Protein AF-A0AAW1J0J7-F1 (afdb_monomer)

Solvent-accessible surface area (backbone atoms only — not comparable to full-atom values): 5723 Å² total; per-residue (Å²): 133,92,83,80,89,85,78,88,88,76,88,85,74,84,80,54,71,46,60,55,32,61,71,34,78,82,53,41,57,76,39,77,48,69,52,68,69,48,59,74,72,37,97,60,95,63,71,46,70,38,78,79,85,86,56,54,78,78,67,94,64,92,47,84,85,56,71,71,58,40,62,68,77,75,70,76,70,78,82,85,125

Organism: Popillia japonica (NCBI:txid7064)

InterPro domains:
  IPR032053 Small ribosomal subunit protein mS34 [PF16053] (14-68)
  IPR032053 Small ribosomal subunit protein mS34 [PTHR28589] (12-56)

Nearest PDB structures (foldseek):
  8any-assembly1_A0  TM=9.611E-01  e=1.873E-01  Homo sapiens
  7pnw-assembly1_0  TM=9.611E-01  e=4.971E-01  Mus musculus

Secondary structure (DSSP, 8-state):
------S------S--HHHHHHHSGGGGTT-EE--HHHHHH-SS---EE-----PBPPPSS--GGGTTSPB----------

Foldseek 3Di:
DDDDDDDDDDPADDDDLLVVLLVDDVSQQQDWDDGPVCVVPDVDDDIDHRHDDDFDEQDPDDDPVNPRTRYPPPPVPPPDD

Structure (mmCIF, N/CA/C/O backbone):
data_AF-A0AAW1J0J7-F1
#
_entry.id   AF-A0AAW1J0J7-F1
#
loop_
_atom_site.group_PDB
_atom_site.id
_atom_site.type_symbol
_atom_site.label_atom_id
_atom_site.label_alt_id
_atom_site.label_comp_id
_atom_site.label_asym_id
_atom_site.label_entity_id
_atom_site.label_seq_id
_atom_site.pdbx_PDB_ins_code
_atom_site.Cartn_x
_atom_site.Cartn_y
_atom_site.Cartn_z
_atom_site.occupancy
_atom_site.B_iso_or_equiv
_atom_site.auth_seq_id
_atom_site.auth_comp_id
_atom_site.auth_asym_id
_atom_site.auth_atom_id
_atom_site.pdbx_PDB_model_num
ATOM 1 N N . MET A 1 1 ? 16.312 18.494 -27.131 1.00 66.69 1 MET A N 1
ATOM 2 C CA . MET A 1 1 ? 16.757 19.207 -25.915 1.00 66.69 1 MET A CA 1
ATOM 3 C C . MET A 1 1 ? 16.946 18.181 -24.801 1.00 66.69 1 MET A C 1
ATOM 5 O O . MET A 1 1 ? 15.948 17.598 -24.394 1.00 66.69 1 MET A O 1
ATOM 9 N N . PRO A 1 2 ? 18.183 17.847 -24.393 1.00 76.00 2 PRO A N 1
ATOM 10 C CA . PRO A 1 2 ? 18.415 16.796 -23.404 1.00 76.00 2 PRO A CA 1
ATOM 11 C C . PRO A 1 2 ? 18.018 17.281 -22.004 1.00 76.00 2 PRO A C 1
ATOM 13 O O . PRO A 1 2 ? 18.531 18.286 -21.517 1.00 76.00 2 PRO A O 1
ATOM 16 N N . TYR A 1 3 ? 17.090 16.575 -21.361 1.00 79.38 3 TYR A N 1
ATOM 17 C CA . TYR A 1 3 ? 16.691 16.821 -19.977 1.00 79.38 3 TYR A CA 1
ATOM 18 C C . TYR A 1 3 ? 17.571 15.990 -19.039 1.00 79.38 3 TYR A C 1
AT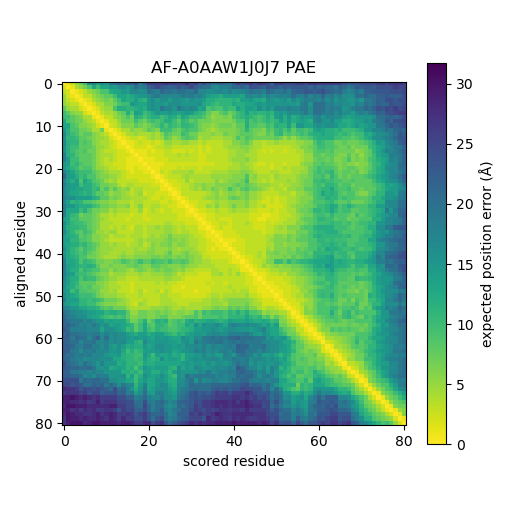OM 20 O O . TYR A 1 3 ? 17.664 14.769 -19.164 1.00 79.38 3 TYR A O 1
ATOM 28 N N . LYS A 1 4 ? 18.229 16.654 -18.087 1.00 82.25 4 LYS A N 1
ATOM 29 C CA . LYS A 1 4 ? 19.006 15.997 -17.033 1.00 82.25 4 LYS A CA 1
ATOM 30 C C . LYS A 1 4 ? 18.228 16.097 -15.729 1.00 82.25 4 LYS A C 1
ATOM 32 O O . LYS A 1 4 ? 18.087 17.182 -15.176 1.00 82.25 4 LYS A O 1
ATOM 37 N N . TYR A 1 5 ? 17.719 14.969 -15.242 1.00 77.12 5 TYR A N 1
ATOM 38 C CA . TYR A 1 5 ? 17.092 14.908 -13.925 1.00 77.12 5 TYR A CA 1
ATOM 39 C C . TYR A 1 5 ? 18.178 14.987 -12.845 1.00 77.12 5 TYR A C 1
ATOM 41 O O . TYR A 1 5 ? 19.120 14.195 -12.852 1.00 77.12 5 TYR A O 1
ATOM 49 N N . ILE A 1 6 ? 18.063 15.956 -11.937 1.00 84.38 6 ILE A N 1
ATOM 50 C CA . ILE A 1 6 ? 18.982 16.154 -10.809 1.00 84.38 6 ILE A CA 1
ATOM 51 C C . ILE A 1 6 ? 18.220 15.801 -9.525 1.00 84.38 6 ILE A C 1
ATOM 53 O O . ILE A 1 6 ? 17.160 16.368 -9.273 1.00 84.38 6 ILE A O 1
ATOM 57 N N . GLY A 1 7 ? 18.731 14.852 -8.730 1.00 84.19 7 GLY A N 1
ATOM 58 C CA . GLY A 1 7 ? 18.132 14.422 -7.456 1.00 84.19 7 GLY A CA 1
ATOM 59 C C . GLY A 1 7 ? 17.958 12.904 -7.317 1.00 84.19 7 GLY A C 1
ATOM 60 O O . GLY A 1 7 ? 18.368 12.133 -8.185 1.00 84.19 7 GLY A O 1
ATOM 61 N N . ARG A 1 8 ? 17.352 12.461 -6.203 1.00 77.06 8 ARG A N 1
ATOM 62 C CA . ARG A 1 8 ? 17.056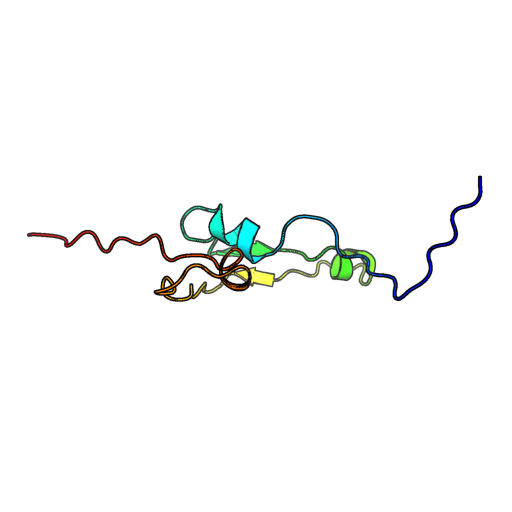 11.041 -5.945 1.00 77.06 8 ARG A CA 1
ATOM 63 C C . ARG A 1 8 ? 15.878 10.598 -6.810 1.00 77.06 8 ARG A C 1
ATOM 65 O O . ARG A 1 8 ? 14.774 11.119 -6.675 1.00 77.06 8 ARG A O 1
ATOM 72 N N . THR A 1 9 ? 16.107 9.629 -7.687 1.00 78.69 9 THR A N 1
ATOM 73 C CA . THR A 1 9 ? 15.057 9.071 -8.538 1.00 78.69 9 THR A CA 1
ATOM 74 C C . THR A 1 9 ? 14.121 8.179 -7.718 1.00 78.69 9 THR A C 1
ATOM 76 O O . THR A 1 9 ? 14.557 7.382 -6.886 1.00 78.69 9 THR A O 1
ATOM 79 N N . HIS A 1 10 ? 12.813 8.314 -7.945 1.00 72.88 10 HIS A N 1
ATOM 80 C CA . HIS A 1 10 ? 11.789 7.437 -7.381 1.00 72.88 10 HIS A CA 1
ATOM 81 C C . HIS A 1 10 ? 10.888 6.917 -8.499 1.00 72.88 10 HIS A C 1
ATOM 83 O O . HIS A 1 10 ? 10.462 7.674 -9.366 1.00 72.88 10 HIS A O 1
ATOM 89 N N . SER A 1 11 ? 10.569 5.625 -8.459 1.00 72.94 11 SER A N 1
ATOM 90 C CA . SER A 1 11 ? 9.680 4.960 -9.419 1.00 72.94 11 SER A CA 1
ATOM 91 C C . SER A 1 11 ? 8.223 4.880 -8.944 1.00 72.94 11 SER A C 1
ATOM 93 O O . SER A 1 11 ? 7.430 4.111 -9.482 1.00 72.94 11 SER A O 1
ATOM 95 N N . PHE A 1 12 ? 7.834 5.675 -7.941 1.00 77.81 12 PHE A N 1
ATOM 96 C CA . PHE A 1 12 ? 6.454 5.704 -7.460 1.00 77.81 12 PHE A CA 1
ATOM 97 C C . PHE A 1 12 ? 5.541 6.362 -8.495 1.00 77.81 12 PHE A C 1
ATOM 99 O O . PHE A 1 12 ? 5.710 7.529 -8.842 1.00 77.81 12 PHE A O 1
ATOM 106 N N . LYS A 1 13 ? 4.565 5.599 -8.984 1.00 79.69 13 LYS A N 1
ATOM 107 C CA . LYS A 1 13 ? 3.583 6.027 -9.981 1.00 79.69 13 LYS A CA 1
ATOM 108 C C . LYS A 1 13 ? 2.185 5.653 -9.490 1.00 79.69 13 LYS A C 1
ATOM 110 O O . LYS A 1 13 ? 2.012 4.601 -8.879 1.00 79.69 13 LYS A O 1
ATOM 115 N N . GLY A 1 14 ? 1.196 6.489 -9.798 1.00 83.12 14 GLY A N 1
ATOM 116 C CA . GLY A 1 14 ? -0.217 6.227 -9.509 1.00 83.12 14 GLY A CA 1
ATOM 117 C C . GLY A 1 14 ? -0.724 6.803 -8.184 1.00 83.12 14 GLY A C 1
ATOM 118 O O . GLY A 1 14 ? -0.087 7.655 -7.568 1.00 83.12 14 GLY A O 1
ATOM 119 N N . LYS A 1 15 ? -1.920 6.352 -7.784 1.00 85.31 15 LYS A N 1
ATOM 120 C CA . LYS A 1 15 ? -2.589 6.771 -6.544 1.00 85.31 15 LYS A CA 1
ATOM 121 C C . LYS A 1 15 ? -1.968 6.091 -5.331 1.00 85.31 15 LYS A C 1
ATOM 123 O O . LYS A 1 15 ? -1.477 4.964 -5.413 1.00 85.31 15 LYS A O 1
ATOM 128 N N . THR A 1 16 ? -2.032 6.758 -4.188 1.00 85.62 16 THR A N 1
ATOM 129 C CA . THR A 1 16 ? -1.592 6.167 -2.925 1.00 85.62 16 THR A CA 1
ATOM 130 C C . THR A 1 16 ? -2.532 5.042 -2.489 1.00 85.62 16 THR A C 1
ATOM 132 O O . THR A 1 16 ? -3.713 5.015 -2.838 1.00 85.62 16 THR A O 1
ATOM 135 N N . LEU A 1 17 ? -2.017 4.118 -1.670 1.00 85.19 17 LEU A N 1
ATOM 136 C CA . LEU A 1 17 ? -2.819 3.028 -1.105 1.00 85.19 17 LEU A CA 1
ATOM 137 C 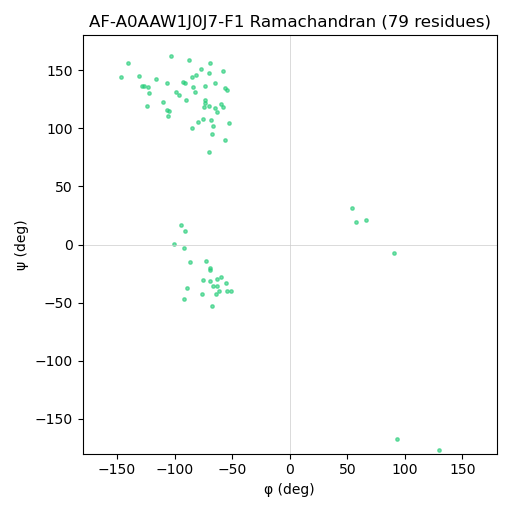C . LEU A 1 17 ? -4.062 3.557 -0.375 1.00 85.19 17 LEU A C 1
ATOM 139 O O . LEU A 1 17 ? -5.141 2.993 -0.509 1.00 85.19 17 LEU A O 1
ATOM 143 N N . TRP A 1 18 ? -3.913 4.663 0.354 1.00 81.88 18 TRP A N 1
ATOM 144 C CA . TRP A 1 18 ? -4.991 5.300 1.101 1.00 81.88 18 TRP A CA 1
ATOM 145 C C . TRP A 1 18 ? -6.105 5.829 0.194 1.00 81.88 18 TRP A C 1
ATOM 147 O O . TRP A 1 18 ? -7.276 5.594 0.473 1.00 81.88 18 TRP A O 1
ATOM 157 N N . GLU A 1 19 ? -5.772 6.464 -0.928 1.00 81.38 19 GLU A N 1
ATOM 158 C CA . GLU A 1 19 ? -6.776 6.930 -1.895 1.00 81.38 19 GLU A CA 1
ATOM 159 C C . GLU A 1 19 ? -7.517 5.768 -2.568 1.00 81.38 19 GLU A C 1
ATOM 161 O O . GLU A 1 19 ? -8.716 5.863 -2.832 1.00 81.38 19 GLU A O 1
ATOM 166 N N . ILE A 1 20 ? -6.820 4.657 -2.826 1.00 86.69 20 ILE A N 1
ATOM 167 C CA . ILE A 1 20 ? -7.425 3.449 -3.401 1.00 86.69 20 ILE A CA 1
ATOM 168 C C . ILE A 1 20 ? -8.393 2.827 -2.392 1.00 86.69 20 ILE A C 1
ATOM 170 O O . ILE A 1 20 ? -9.564 2.621 -2.701 1.00 86.69 20 ILE A O 1
ATOM 174 N N . VAL A 1 21 ? -7.920 2.575 -1.171 1.00 86.50 21 VAL A N 1
ATOM 175 C CA . VAL A 1 21 ? -8.696 1.970 -0.081 1.00 86.50 21 VAL A CA 1
ATOM 176 C C . VAL A 1 21 ? -9.900 2.834 0.302 1.00 86.50 21 VAL A C 1
ATOM 178 O O . VAL A 1 21 ? -10.985 2.298 0.509 1.00 86.50 21 VAL A O 1
ATOM 181 N N . GLY A 1 22 ? -9.746 4.160 0.332 1.00 81.56 22 GLY A N 1
ATOM 182 C CA . GLY A 1 22 ? -10.826 5.096 0.658 1.00 81.56 22 GLY A CA 1
ATOM 183 C C . GLY A 1 22 ? -11.929 5.200 -0.401 1.00 81.56 22 GLY A C 1
ATOM 184 O O . GLY A 1 22 ? -13.046 5.580 -0.067 1.00 81.56 22 GLY A O 1
ATOM 185 N N . SER A 1 23 ? -11.649 4.837 -1.656 1.00 84.38 23 SER A N 1
ATOM 186 C CA . SER A 1 23 ? -12.638 4.837 -2.748 1.00 84.38 23 SER A CA 1
ATOM 187 C C . SER A 1 23 ? -13.441 3.525 -2.834 1.00 84.38 23 SER A C 1
ATOM 189 O O . SER A 1 23 ? -14.478 3.445 -3.493 1.00 84.38 23 SER A O 1
ATOM 191 N N . LEU A 1 24 ? -12.978 2.459 -2.173 1.00 84.69 24 LEU A N 1
ATOM 192 C CA . LEU A 1 24 ? -13.570 1.125 -2.274 1.00 84.69 24 LEU A CA 1
ATOM 193 C C . LEU A 1 24 ? -14.648 0.907 -1.200 1.00 84.69 24 LEU A C 1
ATOM 195 O O . LEU A 1 24 ? -14.451 1.205 -0.023 1.00 84.69 24 LEU A O 1
ATOM 199 N N . LYS A 1 25 ? -15.767 0.273 -1.581 1.00 81.38 25 LYS A N 1
ATOM 200 C CA . LYS A 1 25 ? -16.775 -0.211 -0.621 1.00 81.38 25 LYS A CA 1
ATOM 201 C C . LYS A 1 25 ? -16.115 -1.156 0.394 1.00 81.38 25 LYS A C 1
ATOM 203 O O . LYS A 1 25 ? -15.341 -2.032 0.003 1.00 81.38 25 LYS A O 1
ATOM 208 N N . ASN A 1 26 ? -16.424 -0.976 1.680 1.00 82.62 26 ASN A N 1
ATOM 209 C CA . ASN A 1 26 ? -15.828 -1.723 2.798 1.00 82.62 26 ASN A CA 1
ATOM 210 C C . ASN A 1 26 ? -14.289 -1.672 2.819 1.00 82.62 26 ASN A C 1
ATOM 212 O O . ASN A 1 26 ? -13.643 -2.646 3.203 1.00 82.62 26 ASN A O 1
ATOM 216 N N . PHE A 1 27 ? -13.697 -0.571 2.343 1.00 83.50 27 PHE A N 1
ATOM 217 C CA . PHE A 1 27 ? -12.248 -0.354 2.316 1.00 83.50 27 PHE A CA 1
ATOM 218 C C . PHE A 1 27 ? -11.455 -1.427 1.544 1.00 83.50 27 PHE A C 1
ATOM 220 O O . PHE A 1 27 ? -10.253 -1.594 1.731 1.00 83.50 27 PHE A O 1
ATOM 227 N N . GLY A 1 28 ? -12.118 -2.188 0.666 1.00 83.56 28 GLY A N 1
ATOM 228 C CA . GLY A 1 28 ? -11.462 -3.226 -0.130 1.00 83.56 28 GLY A CA 1
ATOM 229 C C . GLY A 1 28 ? -10.922 -4.41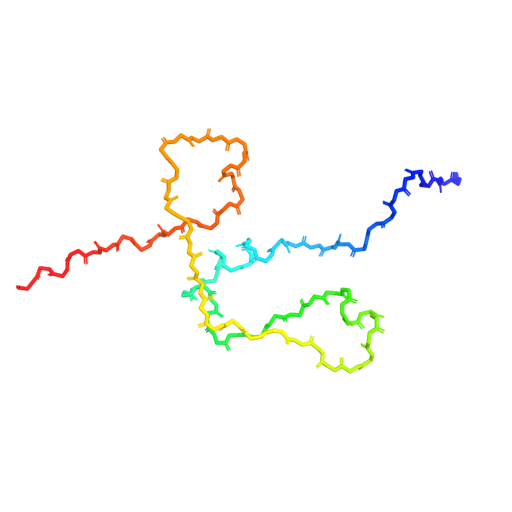6 0.673 1.00 83.56 28 GLY A C 1
ATOM 230 O O . GLY A 1 28 ? -10.051 -5.121 0.163 1.00 83.56 28 GLY A O 1
ATOM 231 N N . VAL A 1 29 ? -11.427 -4.665 1.887 1.00 88.81 29 VAL A N 1
ATOM 232 C CA . VAL A 1 29 ? -11.057 -5.847 2.686 1.00 88.81 29 VAL A CA 1
ATOM 233 C C . VAL A 1 29 ? -11.286 -7.131 1.879 1.00 88.81 29 VAL A C 1
ATOM 235 O O . VAL A 1 29 ? -12.321 -7.305 1.238 1.00 88.81 29 VAL A O 1
ATOM 238 N N . GLY A 1 30 ? -10.293 -8.021 1.882 1.00 88.44 30 GLY A N 1
ATOM 239 C CA . GLY A 1 30 ? -10.295 -9.274 1.127 1.00 88.44 30 GLY A CA 1
ATOM 240 C C . GLY A 1 30 ? -9.704 -9.189 -0.283 1.00 88.44 30 GLY A C 1
ATOM 241 O O . GLY A 1 30 ? -9.501 -10.237 -0.892 1.00 88.44 30 GLY A O 1
ATOM 242 N N . ARG A 1 31 ? -9.376 -7.992 -0.793 1.00 88.44 31 ARG A N 1
ATOM 243 C CA . ARG A 1 31 ? -8.726 -7.822 -2.105 1.00 88.44 31 ARG A CA 1
ATOM 244 C C . ARG A 1 31 ? -7.201 -7.897 -2.023 1.00 88.44 31 ARG A C 1
ATOM 246 O O . ARG A 1 31 ? -6.602 -7.673 -0.969 1.00 88.44 31 ARG A O 1
ATOM 253 N N . LEU A 1 32 ? -6.592 -8.198 -3.169 1.00 91.38 32 LEU A N 1
ATOM 254 C CA . LEU A 1 32 ? -5.148 -8.172 -3.372 1.00 91.38 32 LEU A CA 1
ATOM 255 C C . LEU A 1 32 ? -4.710 -6.806 -3.907 1.00 91.38 32 LEU A C 1
ATOM 257 O O . LEU A 1 32 ? -5.381 -6.220 -4.758 1.00 91.38 32 LEU A O 1
ATOM 261 N N . VAL A 1 33 ? -3.579 -6.313 -3.414 1.00 90.69 33 VAL A N 1
ATOM 262 C CA . VAL A 1 33 ? -2.936 -5.077 -3.860 1.00 90.69 33 VAL A CA 1
ATOM 263 C C . VAL A 1 33 ? -1.493 -5.373 -4.225 1.00 90.69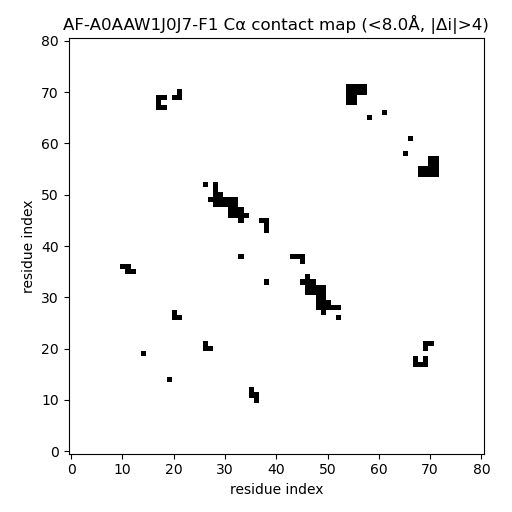 33 VAL A C 1
ATOM 265 O O . VAL A 1 33 ? -0.776 -6.044 -3.486 1.00 90.69 33 VAL A O 1
ATOM 268 N N . VAL A 1 34 ? -1.056 -4.821 -5.349 1.00 89.44 34 VAL A N 1
ATOM 269 C CA . VAL A 1 34 ? 0.313 -4.944 -5.845 1.00 89.44 34 VAL A CA 1
ATOM 270 C C . VAL A 1 34 ? 0.954 -3.560 -5.861 1.00 89.44 34 VAL A C 1
ATOM 272 O O . VAL A 1 34 ? 0.297 -2.563 -6.161 1.00 89.44 34 VAL A O 1
ATOM 275 N N . ARG A 1 35 ? 2.242 -3.486 -5.516 1.00 86.62 35 ARG A N 1
ATOM 276 C CA . ARG A 1 35 ? 3.054 -2.280 -5.722 1.00 86.62 35 ARG A CA 1
ATOM 277 C C . ARG A 1 35 ? 3.877 -2.455 -6.989 1.00 86.62 35 ARG A C 1
ATOM 279 O O . ARG A 1 35 ? 4.608 -3.435 -7.088 1.00 86.62 35 ARG A O 1
ATOM 286 N N . ASN A 1 36 ? 3.861 -1.455 -7.868 1.00 86.69 36 ASN A N 1
ATOM 287 C CA . ASN A 1 36 ? 4.645 -1.464 -9.108 1.00 86.69 36 ASN A CA 1
ATOM 288 C C . ASN A 1 36 ? 6.124 -1.793 -8.873 1.00 86.69 36 ASN A C 1
ATOM 290 O O . ASN A 1 36 ? 6.701 -2.583 -9.605 1.00 86.69 36 ASN A O 1
ATOM 294 N N . THR A 1 37 ? 6.721 -1.265 -7.802 1.00 84.06 37 THR A N 1
ATOM 295 C CA . THR A 1 37 ? 8.128 -1.526 -7.470 1.00 84.06 37 THR A CA 1
ATOM 296 C C . THR A 1 37 ? 8.428 -2.993 -7.169 1.00 84.06 37 THR A C 1
ATOM 298 O O . THR A 1 37 ? 9.563 -3.415 -7.354 1.00 84.06 37 THR A O 1
ATOM 301 N N . LEU A 1 38 ? 7.457 -3.757 -6.649 1.00 84.56 38 LEU A N 1
ATOM 302 C CA . LEU A 1 38 ? 7.644 -5.191 -6.419 1.00 84.56 38 LEU A CA 1
ATOM 303 C C . LEU A 1 38 ? 7.550 -5.960 -7.737 1.00 84.56 38 LEU A C 1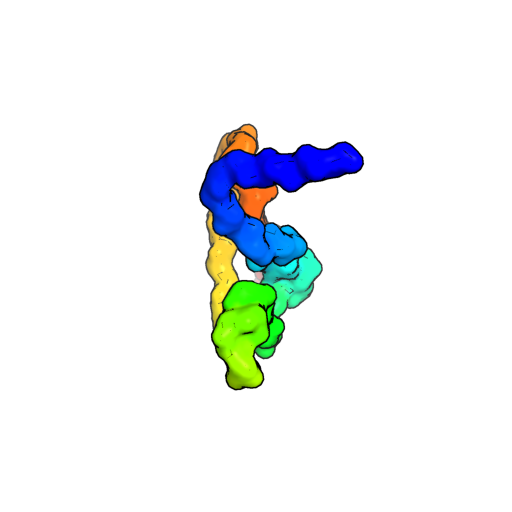
ATOM 305 O O . LEU A 1 38 ? 8.408 -6.794 -7.987 1.00 84.56 38 LEU A O 1
ATOM 309 N N . THR A 1 39 ? 6.584 -5.621 -8.594 1.00 85.12 39 THR A N 1
ATOM 310 C CA . THR A 1 39 ? 6.433 -6.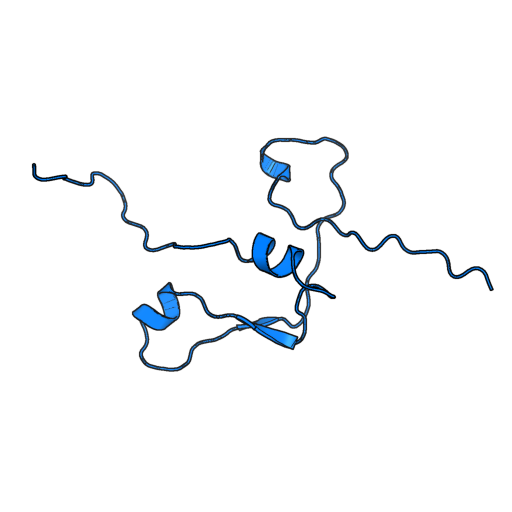226 -9.928 1.00 85.12 39 THR A CA 1
ATOM 311 C C . THR A 1 39 ? 7.627 -5.948 -10.843 1.00 85.12 39 THR A C 1
ATOM 313 O O . THR A 1 39 ? 7.999 -6.794 -11.641 1.00 85.12 39 THR A O 1
ATOM 316 N N . GLU A 1 40 ? 8.235 -4.763 -10.742 1.00 83.75 40 GLU A N 1
ATOM 317 C CA . GLU A 1 40 ? 9.417 -4.396 -11.536 1.00 83.75 40 GLU A CA 1
ATOM 318 C C . GLU A 1 40 ? 10.700 -5.076 -11.032 1.00 83.75 40 GLU A C 1
ATOM 320 O O . GLU A 1 40 ? 11.619 -5.309 -11.812 1.00 83.75 40 GLU A O 1
ATOM 325 N N . ARG A 1 41 ? 10.795 -5.355 -9.725 1.00 86.12 41 ARG A N 1
ATOM 326 C CA . ARG A 1 41 ? 12.015 -5.892 -9.103 1.00 86.12 41 ARG A CA 1
ATOM 327 C C . ARG A 1 41 ? 12.060 -7.416 -9.111 1.00 86.12 41 ARG A C 1
ATOM 329 O O . ARG A 1 41 ? 13.145 -7.974 -9.248 1.00 86.12 41 ARG A O 1
ATOM 336 N N . TYR A 1 42 ? 10.918 -8.064 -8.917 1.00 88.69 42 TYR A N 1
ATOM 337 C CA . TYR A 1 42 ? 10.832 -9.508 -8.762 1.00 88.69 42 TYR A CA 1
ATOM 338 C C . TYR A 1 42 ? 9.909 -10.095 -9.834 1.00 88.69 42 TYR A C 1
ATOM 340 O O . TYR A 1 42 ? 8.790 -9.606 -9.996 1.00 88.69 42 TYR A O 1
ATOM 348 N N . PRO A 1 43 ? 10.344 -11.143 -10.557 1.00 86.62 43 PRO A N 1
ATOM 349 C CA . PRO A 1 43 ? 9.523 -11.791 -11.580 1.00 86.62 43 PRO A CA 1
ATOM 350 C C . PRO A 1 43 ? 8.383 -12.633 -10.983 1.00 86.62 43 PRO A C 1
ATOM 352 O O . PRO A 1 43 ? 7.469 -13.039 -11.696 1.00 86.62 43 PRO A O 1
ATOM 355 N N . GLU A 1 44 ? 8.431 -12.911 -9.681 1.00 91.50 44 GLU A N 1
ATOM 356 C CA . GLU A 1 44 ? 7.415 -13.679 -8.969 1.00 91.50 44 GLU A CA 1
ATOM 357 C C . GLU A 1 44 ? 6.196 -12.822 -8.573 1.00 91.50 44 GLU A C 1
ATOM 359 O O . GLU A 1 44 ? 6.336 -11.639 -8.233 1.00 91.50 44 GLU A O 1
ATOM 364 N N . PRO A 1 45 ? 4.977 -13.396 -8.577 1.00 87.81 45 PRO A N 1
ATOM 365 C CA . PRO A 1 45 ? 3.768 -12.661 -8.231 1.00 87.81 45 PRO A CA 1
ATOM 366 C C . PRO A 1 45 ? 3.783 -12.259 -6.751 1.00 87.81 45 PRO A C 1
ATOM 368 O O . PRO A 1 45 ? 3.483 -13.051 -5.863 1.00 87.81 45 PRO A O 1
ATOM 371 N N . SER A 1 46 ? 4.101 -10.991 -6.496 1.00 87.94 46 SER A N 1
ATOM 372 C CA . SER A 1 46 ? 4.180 -10.415 -5.153 1.00 87.94 46 SER A CA 1
ATOM 373 C C . SER A 1 46 ? 2.997 -9.490 -4.879 1.00 87.94 46 SER A C 1
ATOM 375 O O . SER A 1 46 ? 2.850 -8.441 -5.512 1.00 87.94 46 SER A O 1
ATOM 377 N N . TYR A 1 47 ? 2.160 -9.850 -3.907 1.00 91.31 47 TYR A N 1
ATOM 378 C CA . TYR A 1 47 ? 0.955 -9.101 -3.553 1.00 91.31 47 TYR A CA 1
ATOM 379 C C . TYR A 1 47 ? 0.730 -9.041 -2.042 1.00 91.31 47 TYR A C 1
ATOM 381 O O . TYR A 1 47 ? 1.150 -9.908 -1.281 1.00 91.31 47 TYR A O 1
ATOM 389 N N . TYR A 1 48 ? -0.005 -8.020 -1.615 1.00 90.44 48 TYR A N 1
ATOM 390 C CA . TYR A 1 48 ? -0.518 -7.885 -0.259 1.00 90.44 48 TYR A CA 1
ATOM 391 C C . TYR A 1 48 ? -2.016 -8.149 -0.252 1.00 90.44 48 TYR A C 1
ATOM 393 O O . TYR A 1 48 ? -2.739 -7.663 -1.120 1.00 90.44 48 TYR A O 1
ATOM 401 N N . ARG A 1 49 ? -2.503 -8.873 0.754 1.00 90.69 49 ARG A N 1
ATOM 402 C CA . ARG A 1 49 ? -3.939 -9.024 0.995 1.00 90.69 49 ARG A CA 1
ATOM 403 C C . ARG A 1 49 ? -4.388 -8.019 2.046 1.00 90.69 49 ARG A C 1
ATOM 405 O O . ARG A 1 49 ? -3.811 -7.957 3.129 1.00 90.69 49 ARG A O 1
ATOM 412 N N . ILE A 1 50 ? -5.441 -7.262 1.749 1.00 89.62 50 ILE A N 1
ATOM 413 C CA . ILE A 1 50 ? -6.046 -6.357 2.731 1.00 89.62 50 ILE A CA 1
ATOM 414 C C . ILE A 1 50 ? -6.847 -7.204 3.725 1.00 89.62 50 ILE A C 1
ATOM 416 O O . ILE A 1 50 ? -7.899 -7.739 3.376 1.00 89.62 50 ILE A O 1
ATOM 420 N N . LEU A 1 51 ? -6.348 -7.333 4.955 1.00 88.12 51 LEU A N 1
ATOM 421 C CA . LEU A 1 51 ? -7.028 -8.065 6.032 1.00 88.12 51 LEU A CA 1
ATOM 422 C C . LEU A 1 51 ? -7.923 -7.149 6.866 1.00 88.12 51 LEU A C 1
ATOM 424 O O . LEU A 1 51 ? -9.075 -7.470 7.136 1.00 88.12 51 LEU A O 1
ATOM 428 N N . LYS A 1 52 ? -7.390 -5.992 7.254 1.00 84.25 52 LYS A N 1
ATOM 429 C CA . LYS A 1 52 ? -8.067 -4.995 8.079 1.00 84.25 52 LYS A CA 1
ATOM 430 C C . LYS A 1 52 ? -7.601 -3.613 7.649 1.00 84.25 52 LYS A C 1
ATOM 432 O O . LYS A 1 52 ? -6.437 -3.436 7.296 1.00 84.25 52 LYS A O 1
ATOM 437 N N . VAL A 1 53 ? -8.509 -2.646 7.689 1.00 83.19 53 VAL A N 1
ATOM 438 C CA . VAL A 1 53 ? -8.197 -1.233 7.480 1.00 83.19 53 VAL A CA 1
ATOM 439 C C . VAL A 1 53 ? -8.698 -0.479 8.696 1.00 83.19 53 VAL A C 1
ATOM 441 O O . VAL A 1 53 ? -9.890 -0.498 8.989 1.00 83.19 53 VAL A O 1
ATOM 444 N N . GLU A 1 54 ? -7.781 0.171 9.404 1.00 81.56 54 GLU A N 1
ATOM 445 C CA . GLU A 1 54 ? -8.112 1.075 10.497 1.00 81.56 54 GLU A CA 1
ATOM 446 C C . GLU A 1 54 ? -7.928 2.506 10.008 1.00 81.56 54 GLU A C 1
ATOM 448 O O . GLU A 1 54 ? -6.836 2.933 9.629 1.00 81.56 54 GLU A O 1
ATOM 453 N N . THR A 1 55 ? -9.035 3.234 9.952 1.00 77.56 55 THR A N 1
ATOM 454 C CA . THR A 1 55 ? -9.048 4.648 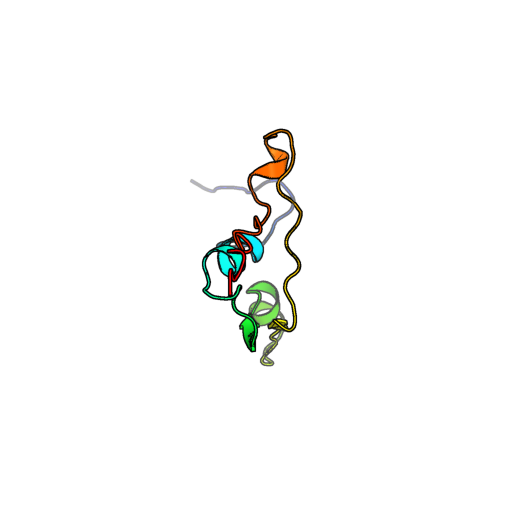9.589 1.00 77.56 55 THR A CA 1
ATOM 455 C C . THR A 1 55 ? -8.767 5.494 10.817 1.00 77.56 55 THR A C 1
ATOM 457 O O . THR A 1 55 ? -9.264 5.192 11.904 1.00 77.56 55 THR A O 1
ATOM 460 N N . LEU A 1 56 ? -8.048 6.597 10.637 1.00 73.69 56 LEU A N 1
ATOM 461 C CA . LEU A 1 56 ? -7.859 7.562 11.712 1.00 73.69 56 LEU A CA 1
ATOM 462 C C . LEU A 1 56 ? -9.181 8.298 12.008 1.00 73.69 56 LEU A C 1
ATOM 464 O O . LEU A 1 56 ? -9.979 8.521 11.087 1.00 73.69 56 LEU A O 1
ATOM 468 N N . PRO A 1 57 ? -9.426 8.683 13.276 1.00 69.62 57 PRO A N 1
ATOM 469 C CA . PRO A 1 57 ? -10.558 9.534 13.623 1.00 69.62 57 PRO A CA 1
ATOM 470 C C . PRO A 1 57 ? -10.482 10.846 12.838 1.00 69.62 57 PRO A C 1
ATOM 472 O O . PRO A 1 57 ? -9.392 11.320 12.503 1.00 69.62 57 PRO A O 1
ATOM 475 N N . GLN A 1 58 ? -11.644 11.431 12.529 1.00 67.81 58 GLN A N 1
ATOM 476 C CA . GLN A 1 58 ? -11.677 12.720 11.844 1.00 67.81 58 GLN A CA 1
ATOM 477 C C . GLN A 1 58 ? -10.950 13.757 12.716 1.00 67.81 58 GLN A C 1
ATOM 479 O O . GLN A 1 58 ? -11.322 13.935 13.878 1.00 67.81 58 GLN A O 1
ATOM 484 N N . PRO A 1 59 ? -9.889 14.402 12.203 1.00 67.69 59 PRO A N 1
ATOM 485 C CA . PRO A 1 59 ? -9.165 15.393 12.977 1.00 67.69 59 PRO A CA 1
ATOM 486 C C . PRO A 1 59 ? -10.089 16.580 13.256 1.00 67.69 59 PRO A C 1
ATOM 488 O O . PRO A 1 59 ? -10.841 16.999 12.376 1.00 67.69 59 PRO A O 1
ATOM 491 N N . LYS A 1 60 ? -10.026 17.118 14.482 1.00 71.12 60 LYS A N 1
ATOM 492 C CA . LYS A 1 60 ? -10.820 18.289 14.894 1.00 71.12 60 LYS A CA 1
ATOM 493 C C . LYS A 1 60 ? -10.522 19.523 14.035 1.00 71.12 60 LYS A C 1
ATOM 495 O O . LYS A 1 60 ? -11.404 20.345 13.829 1.00 71.12 60 LYS A O 1
ATOM 500 N N . GLU A 1 61 ? -9.306 19.609 13.498 1.00 75.06 61 GLU A N 1
ATOM 501 C CA . GLU A 1 61 ? -8.847 20.701 12.642 1.00 75.06 61 GLU A CA 1
ATOM 502 C C . GLU A 1 61 ? -8.365 20.175 11.284 1.00 75.06 61 GLU A C 1
ATOM 504 O O . GLU A 1 61 ? -7.650 19.169 11.174 1.00 75.06 61 GLU A O 1
ATOM 509 N N . GLN A 1 62 ? -8.767 20.864 10.217 1.00 65.19 62 GLN A N 1
ATOM 510 C CA . GLN A 1 62 ? -8.376 20.528 8.853 1.00 65.19 62 GLN A CA 1
ATOM 511 C C . GLN A 1 62 ? -7.020 21.177 8.546 1.00 65.19 62 GLN A C 1
ATOM 513 O O . GLN A 1 62 ? -6.954 22.361 8.241 1.00 65.19 62 GLN A O 1
ATOM 518 N N . SER A 1 63 ? -5.935 20.404 8.628 1.00 71.06 63 SER A N 1
ATOM 519 C CA . SER A 1 63 ? -4.602 20.820 8.175 1.00 71.06 63 SER A CA 1
ATOM 520 C C . SER A 1 63 ? -4.253 20.177 6.829 1.00 71.06 63 SER A C 1
ATOM 522 O O . SER A 1 63 ? -4.846 19.167 6.435 1.00 71.06 63 SER A O 1
ATOM 524 N N . VAL A 1 64 ? -3.258 20.728 6.128 1.00 70.06 64 VAL A N 1
ATOM 525 C CA . VAL A 1 64 ? -2.724 20.150 4.878 1.00 70.06 64 VAL A CA 1
ATOM 526 C C . VAL A 1 64 ? -2.259 18.698 5.053 1.00 70.06 64 VAL A C 1
ATOM 528 O O . VAL A 1 64 ? -2.464 17.871 4.163 1.00 70.06 64 VAL A O 1
ATOM 531 N N . ASP A 1 65 ? -1.747 18.347 6.233 1.00 66.00 65 ASP A N 1
ATOM 532 C CA . ASP A 1 65 ? -1.340 16.979 6.583 1.00 66.00 65 ASP A CA 1
ATOM 533 C C . ASP A 1 65 ? -2.523 16.006 6.722 1.00 66.00 65 ASP A C 1
ATOM 535 O O . ASP A 1 65 ? -2.366 14.785 6.622 1.00 66.00 65 ASP A O 1
ATOM 539 N N . ASN A 1 66 ? -3.733 16.530 6.928 1.00 63.50 66 ASN A N 1
ATOM 540 C CA . ASN A 1 66 ? -4.946 15.746 7.144 1.00 63.50 66 ASN A CA 1
ATOM 541 C C . ASN A 1 66 ? -5.728 15.447 5.851 1.00 63.50 66 ASN A C 1
ATOM 543 O O . ASN A 1 66 ? -6.712 14.706 5.895 1.00 63.50 66 ASN A O 1
ATOM 547 N N . LEU A 1 67 ? -5.283 15.955 4.695 1.00 63.59 67 LEU A N 1
ATOM 548 C CA . LEU A 1 67 ? -5.978 15.795 3.410 1.00 63.59 67 LEU A CA 1
ATOM 549 C C . LEU A 1 67 ? -5.961 14.357 2.864 1.00 63.59 67 LEU A C 1
ATOM 551 O O . LEU A 1 67 ? -6.904 13.952 2.189 1.00 63.59 67 LEU A O 1
ATOM 555 N N . ARG A 1 68 ? -4.911 13.572 3.147 1.00 58.44 68 ARG A N 1
ATOM 556 C CA . ARG A 1 68 ? -4.696 12.239 2.535 1.00 58.44 68 ARG A CA 1
ATOM 557 C C . ARG A 1 68 ? -5.098 11.052 3.416 1.00 58.44 68 ARG A C 1
ATOM 559 O O . ARG A 1 68 ? -4.909 9.903 3.021 1.00 58.44 68 ARG A O 1
ATOM 566 N N . LYS A 1 69 ? -5.609 11.303 4.622 1.00 61.56 69 LYS A N 1
ATOM 567 C CA . LYS A 1 69 ? -5.997 10.241 5.561 1.00 61.56 69 LYS A CA 1
ATOM 568 C C . LYS A 1 69 ? -7.395 9.731 5.211 1.00 61.56 69 LYS A C 1
ATOM 570 O O . LYS A 1 69 ? -8.318 10.525 5.044 1.00 61.56 69 LYS A O 1
ATOM 575 N N . VAL A 1 70 ? -7.561 8.408 5.120 1.00 57.59 70 VAL A N 1
ATOM 576 C CA . VAL A 1 70 ? -8.886 7.796 4.934 1.00 57.59 70 VAL A CA 1
ATOM 577 C 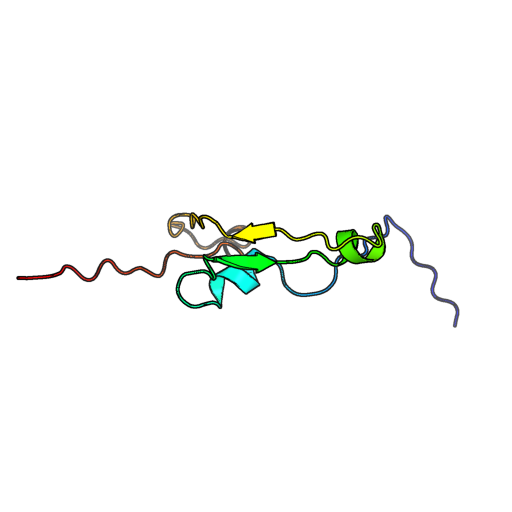C . VAL A 1 70 ? -9.718 8.077 6.177 1.00 57.59 70 VAL A C 1
ATOM 579 O O . VAL A 1 70 ? -9.355 7.676 7.281 1.00 57.59 70 VAL A O 1
ATOM 582 N N . LYS A 1 71 ? -10.819 8.803 5.981 1.00 62.78 71 LYS A N 1
ATOM 583 C CA . LYS A 1 71 ? -11.775 9.164 7.027 1.00 62.78 71 LYS A CA 1
ATOM 584 C C . LYS A 1 71 ? -12.748 8.005 7.216 1.00 62.78 71 LYS A C 1
ATOM 586 O O . LYS A 1 71 ? -13.257 7.468 6.232 1.00 62.78 71 LYS A O 1
ATOM 591 N N . ASN A 1 72 ? -13.042 7.642 8.463 1.00 51.81 72 ASN A N 1
ATOM 592 C CA . ASN A 1 72 ? -14.142 6.722 8.724 1.00 51.81 72 ASN A CA 1
ATOM 593 C C . ASN A 1 72 ? -15.458 7.439 8.379 1.00 51.81 72 ASN A C 1
ATOM 595 O O . ASN A 1 72 ? -15.866 8.363 9.083 1.00 51.81 72 ASN A O 1
ATOM 599 N N . LEU A 1 73 ? -16.090 7.058 7.266 1.00 52.00 73 LEU A N 1
ATOM 600 C CA . LEU A 1 73 ? -17.455 7.471 6.910 1.00 52.00 73 LEU A CA 1
ATOM 601 C C . LEU A 1 73 ? -18.502 6.478 7.431 1.00 52.00 73 LEU A C 1
ATOM 603 O O . LEU A 1 73 ? -19.674 6.578 7.069 1.00 52.00 73 LEU A O 1
ATOM 607 N N . GLN A 1 74 ? -18.112 5.537 8.301 1.00 48.81 74 GLN A N 1
ATOM 608 C CA . GLN A 1 74 ? -19.075 4.797 9.108 1.00 48.81 74 GLN A CA 1
ATOM 609 C C . GLN A 1 74 ? -19.665 5.754 10.144 1.00 48.81 74 GLN A C 1
ATOM 611 O O . GLN A 1 74 ? -19.282 5.776 11.310 1.00 48.81 74 GLN A O 1
ATOM 616 N N . VAL A 1 75 ? -20.622 6.562 9.688 1.00 44.22 75 VAL A N 1
ATOM 617 C CA . VAL A 1 75 ? -21.728 6.983 10.533 1.00 44.22 75 VAL A CA 1
ATOM 618 C C . VAL A 1 75 ? -22.293 5.680 11.071 1.00 44.22 75 VAL A C 1
ATOM 620 O O . VAL A 1 75 ? -22.908 4.908 10.334 1.00 44.22 75 VAL A O 1
ATOM 623 N N . ILE A 1 76 ? -21.990 5.402 12.334 1.00 44.78 76 ILE A N 1
ATOM 624 C CA . ILE A 1 76 ? -22.714 4.446 13.151 1.00 44.78 76 ILE A CA 1
ATOM 625 C C . ILE A 1 76 ? -24.153 4.955 13.087 1.00 44.78 76 ILE A C 1
ATOM 627 O O . ILE A 1 76 ? -24.518 5.864 13.825 1.00 44.78 76 ILE A O 1
ATOM 631 N N . LYS A 1 77 ? -24.946 4.498 12.112 1.00 37.25 77 LYS A N 1
ATOM 632 C CA . LYS A 1 77 ? -26.384 4.726 12.155 1.00 37.25 77 LYS A CA 1
ATOM 633 C C . LYS A 1 77 ? -26.820 3.971 13.404 1.00 37.25 77 LYS A C 1
ATOM 635 O O . LYS A 1 77 ? -26.631 2.752 13.418 1.00 37.25 77 LYS A O 1
ATOM 640 N N . PRO A 1 78 ? -27.301 4.650 14.460 1.00 37.34 78 PRO A N 1
ATOM 641 C CA . PRO A 1 78 ? -27.842 3.931 15.591 1.00 37.34 78 PRO A CA 1
ATOM 642 C C . PRO A 1 78 ? -28.975 3.072 15.036 1.00 37.34 78 PRO A C 1
ATOM 644 O O . PRO A 1 78 ? -29.908 3.577 14.410 1.00 37.34 78 PRO A O 1
ATOM 647 N N . ILE A 1 79 ? -28.827 1.760 15.175 1.00 43.69 79 ILE A N 1
ATOM 648 C CA . ILE A 1 79 ? -29.930 0.828 15.005 1.00 43.69 79 ILE A CA 1
ATOM 649 C C . ILE A 1 79 ? -30.842 1.133 16.191 1.00 43.69 79 ILE A C 1
ATOM 651 O O . ILE A 1 79 ? -30.566 0.716 17.310 1.00 43.69 79 ILE A O 1
ATOM 655 N N . ILE A 1 80 ? -31.845 1.979 15.962 1.00 48.97 80 ILE A N 1
ATOM 656 C CA . ILE A 1 80 ? -32.973 2.130 16.873 1.00 48.97 80 ILE A CA 1
ATOM 657 C C . ILE A 1 80 ? -33.883 0.943 16.554 1.00 48.97 80 ILE A C 1
ATOM 659 O O . ILE A 1 80 ? -34.502 0.919 15.488 1.00 48.97 80 ILE A O 1
ATOM 663 N N . VAL A 1 81 ? -33.884 -0.056 17.434 1.00 45.72 81 VAL A N 1
ATOM 664 C CA . VAL A 1 81 ? -34.931 -1.081 17.555 1.00 45.72 81 VAL A CA 1
ATOM 665 C C . VAL A 1 81 ? -35.419 -1.029 18.989 1.00 45.72 81 VAL A C 1
ATOM 667 O O . VAL A 1 81 ? -34.541 -0.981 19.881 1.00 45.72 81 VAL A O 1
#

Sequence (81 aa):
MPYKYIGRTHSFKGKTLWEIVGSLKNFGVGRLVVRNTLTERYPEPSYYRILKVETLPQPKEQSVDNLRKVKNLQVIKPIIV

Mean predicted aligned error: 10.88 Å

pLDDT: mean 75.79, std 14.2, range [37.25, 91.5]

Radius of gyration: 18.1 Å; Cα contacts (8 Å, |Δi|>4): 59; chains: 1; bounding box: 54×34×44 Å